Protein AF-A0A7S4B2F5-F1 (afdb_monomer_lite)

Organism: Chrysotila carterae (NCBI:txid13221)

Structure (mmCIF, N/CA/C/O backbone):
data_AF-A0A7S4B2F5-F1
#
_entry.id   AF-A0A7S4B2F5-F1
#
loop_
_atom_site.group_PDB
_atom_site.id
_atom_site.type_symbol
_atom_site.label_atom_id
_atom_site.label_alt_id
_atom_site.label_comp_id
_atom_site.label_asym_id
_atom_site.label_entity_id
_atom_site.label_seq_id
_atom_site.pdbx_PDB_ins_code
_atom_site.Cartn_x
_atom_site.Cartn_y
_atom_site.Cartn_z
_atom_site.occupancy
_atom_site.B_iso_or_equiv
_atom_site.auth_seq_id
_atom_site.auth_comp_id
_atom_site.auth_asym_id
_atom_site.auth_atom_id
_atom_site.pdbx_PDB_model_num
ATOM 1 N N . MET A 1 1 ? 6.179 -4.873 30.221 1.00 42.38 1 MET A N 1
ATOM 2 C CA . MET A 1 1 ? 5.954 -5.669 28.989 1.00 42.38 1 MET A CA 1
ATOM 3 C C . MET A 1 1 ? 4.482 -5.551 28.635 1.00 42.38 1 MET A C 1
ATOM 5 O O . MET A 1 1 ? 3.702 -5.630 29.575 1.00 42.38 1 MET A O 1
ATOM 9 N N . PRO A 1 2 ? 4.094 -5.287 27.375 1.00 38.22 2 PRO A N 1
ATOM 10 C CA . PRO A 1 2 ? 4.674 -5.827 26.135 1.00 38.22 2 PRO A CA 1
ATOM 11 C C . PRO A 1 2 ? 5.211 -4.719 25.196 1.00 38.22 2 PRO A C 1
ATOM 13 O O . PRO A 1 2 ? 4.651 -3.637 25.107 1.00 38.22 2 PRO A O 1
ATOM 16 N N . LEU A 1 3 ? 6.411 -4.847 24.626 1.00 29.30 3 LEU A N 1
ATOM 17 C CA . LEU A 1 3 ? 6.691 -5.543 23.355 1.00 29.30 3 LEU A CA 1
ATOM 18 C C . LEU A 1 3 ? 5.927 -5.013 22.121 1.00 29.30 3 LEU A C 1
ATOM 20 O O . LEU A 1 3 ? 5.662 -5.763 21.190 1.00 29.30 3 LEU A O 1
ATOM 24 N N . PHE A 1 4 ? 5.661 -3.707 22.062 1.00 31.30 4 PHE A N 1
ATOM 25 C CA . PHE A 1 4 ? 5.706 -2.987 20.787 1.00 31.30 4 PHE A CA 1
ATOM 26 C C . PHE A 1 4 ? 7.103 -2.381 20.642 1.00 31.30 4 PHE A C 1
ATOM 28 O O . PHE A 1 4 ? 7.505 -1.501 21.400 1.00 31.30 4 PHE A O 1
ATOM 35 N N . CYS A 1 5 ? 7.882 -2.948 19.726 1.00 29.66 5 CYS A N 1
ATOM 36 C CA . CYS A 1 5 ? 9.233 -2.513 19.411 1.00 29.66 5 CYS A CA 1
ATOM 37 C C . CYS A 1 5 ? 9.199 -1.079 18.853 1.00 29.66 5 CYS A C 1
ATOM 39 O O . CYS A 1 5 ? 8.468 -0.774 17.912 1.00 29.66 5 CYS A O 1
ATOM 41 N N . ALA A 1 6 ? 9.975 -0.210 19.489 1.00 30.41 6 ALA A N 1
ATOM 42 C CA . ALA A 1 6 ? 10.123 1.219 19.258 1.00 30.41 6 ALA A CA 1
ATOM 43 C C . ALA A 1 6 ? 10.699 1.595 17.875 1.00 30.41 6 ALA A C 1
ATOM 45 O O . ALA A 1 6 ? 11.840 2.041 17.812 1.00 30.41 6 ALA A O 1
ATOM 46 N N . CYS A 1 7 ? 9.947 1.465 16.771 1.00 34.09 7 CYS A N 1
ATOM 47 C CA . CYS A 1 7 ? 10.461 1.970 15.485 1.00 34.09 7 CYS A CA 1
ATOM 48 C C . CYS A 1 7 ? 9.526 2.775 14.577 1.00 34.09 7 CYS A C 1
ATOM 50 O O . CYS A 1 7 ? 10.035 3.387 13.647 1.00 34.09 7 CYS A O 1
ATOM 52 N N . VAL A 1 8 ? 8.222 2.893 14.838 1.00 40.94 8 VAL A N 1
ATOM 53 C CA . VAL A 1 8 ? 7.411 3.933 14.174 1.00 40.94 8 VAL A CA 1
ATOM 54 C C . VAL A 1 8 ? 6.330 4.404 15.140 1.00 40.94 8 VAL A C 1
ATOM 56 O O . VAL A 1 8 ? 5.255 3.817 15.229 1.00 40.94 8 VAL A O 1
ATOM 59 N N . GLN A 1 9 ? 6.602 5.475 15.886 1.00 40.28 9 GLN A N 1
ATOM 60 C CA . GLN A 1 9 ? 5.501 6.351 16.276 1.00 40.28 9 GLN A CA 1
ATOM 61 C C . GLN A 1 9 ? 4.949 6.902 14.961 1.00 40.28 9 GLN A C 1
ATOM 63 O O . GLN A 1 9 ? 5.681 7.546 14.216 1.00 40.28 9 GLN A O 1
ATOM 68 N N . PHE A 1 10 ? 3.705 6.574 14.621 1.00 51.34 10 PHE A N 1
ATOM 69 C CA . PHE A 1 10 ? 3.061 7.100 13.423 1.00 51.34 10 PHE A CA 1
ATOM 70 C C . PHE A 1 10 ? 2.777 8.591 13.647 1.00 51.34 10 PHE A C 1
ATOM 72 O O . PHE A 1 10 ? 1.722 8.971 14.148 1.00 51.34 10 PHE A O 1
ATOM 79 N N . THR A 1 11 ? 3.774 9.433 13.386 1.00 69.56 11 THR A N 1
ATOM 80 C CA . THR A 1 11 ? 3.619 10.886 13.344 1.00 69.56 11 THR A CA 1
ATOM 81 C C . THR A 1 11 ? 2.898 11.261 12.048 1.00 69.56 11 THR A C 1
ATOM 83 O O . THR A 1 11 ? 2.957 10.516 11.066 1.00 69.56 11 THR A O 1
ATOM 86 N N . GLN A 1 12 ? 2.214 12.412 12.009 1.00 68.88 12 GLN A N 1
ATOM 87 C CA . GLN A 1 12 ? 1.627 12.913 10.755 1.00 68.88 12 GLN A CA 1
ATOM 88 C C . GLN A 1 12 ? 2.678 13.014 9.636 1.00 68.88 12 GLN A C 1
ATOM 90 O O . GLN A 1 12 ? 2.377 12.719 8.485 1.00 68.88 12 GLN A O 1
ATOM 95 N N . GLU A 1 13 ? 3.925 13.332 9.985 1.00 76.12 13 GLU A N 1
ATOM 96 C CA . GLU A 1 13 ? 5.063 13.345 9.058 1.00 76.12 13 GLU A CA 1
ATOM 97 C C . GLU A 1 13 ? 5.365 11.958 8.472 1.00 76.12 13 GLU A C 1
ATOM 99 O O . GLU A 1 13 ? 5.584 11.825 7.271 1.00 76.12 13 GLU A O 1
ATOM 104 N N . GLY A 1 14 ? 5.312 10.900 9.288 1.00 83.25 14 GLY A N 1
ATOM 105 C CA . GLY A 1 14 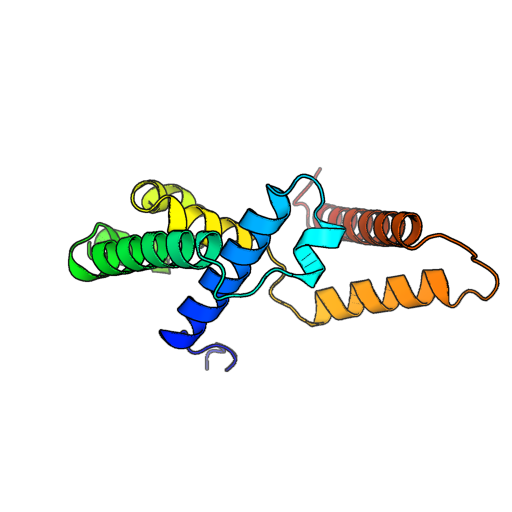? 5.499 9.529 8.811 1.00 83.25 14 GLY A CA 1
ATOM 106 C C . GLY A 1 14 ? 4.412 9.090 7.825 1.00 83.25 14 GLY A C 1
ATOM 107 O O . GLY A 1 14 ? 4.715 8.420 6.839 1.00 83.25 14 GLY A O 1
ATOM 108 N N . LEU A 1 15 ? 3.159 9.503 8.053 1.00 83.50 15 LEU A N 1
ATOM 109 C CA . LEU A 1 15 ? 2.062 9.266 7.110 1.00 83.50 15 LEU A CA 1
ATOM 110 C C . LEU A 1 15 ? 2.330 9.955 5.767 1.00 83.50 15 LEU A C 1
ATOM 112 O O . LEU A 1 15 ? 2.208 9.301 4.733 1.00 83.50 15 LEU A O 1
ATOM 116 N N . ILE A 1 16 ? 2.718 11.238 5.791 1.00 87.44 16 ILE A N 1
ATOM 117 C CA . ILE A 1 16 ? 3.031 12.018 4.583 1.00 87.44 16 ILE A CA 1
ATOM 118 C C . ILE A 1 16 ? 4.079 11.289 3.743 1.00 87.44 16 ILE A C 1
ATOM 120 O O . ILE A 1 16 ? 3.828 11.007 2.576 1.00 87.44 16 ILE A O 1
ATOM 124 N N . ILE A 1 17 ? 5.194 10.881 4.353 1.00 88.56 17 ILE A N 1
ATOM 125 C CA . ILE A 1 17 ? 6.291 10.204 3.648 1.00 88.56 17 ILE A CA 1
ATOM 126 C C . ILE A 1 17 ? 5.813 8.917 2.961 1.00 88.56 17 ILE A C 1
ATOM 128 O O . ILE A 1 17 ? 6.197 8.622 1.827 1.00 88.56 17 ILE A O 1
ATOM 132 N N . VAL A 1 18 ? 4.981 8.120 3.640 1.00 89.25 18 VAL A N 1
ATOM 133 C CA . VAL A 1 18 ? 4.453 6.874 3.067 1.00 89.25 18 VAL A CA 1
ATOM 134 C C . VAL A 1 18 ? 3.516 7.167 1.899 1.00 89.25 18 VAL A C 1
ATOM 136 O O . VAL A 1 18 ? 3.634 6.519 0.858 1.00 89.25 18 VAL A O 1
ATOM 139 N N . VAL A 1 19 ? 2.610 8.133 2.055 1.00 90.44 19 VAL A N 1
ATOM 140 C CA . VAL A 1 19 ? 1.653 8.526 1.014 1.00 90.44 19 VAL A CA 1
ATOM 141 C C . VAL A 1 19 ? 2.391 9.066 -0.209 1.00 90.44 19 VAL A C 1
ATOM 143 O O . VAL A 1 19 ? 2.193 8.545 -1.302 1.00 90.44 19 VAL A O 1
ATOM 146 N N . GLU A 1 20 ? 3.317 10.009 -0.027 1.00 91.44 20 GLU A N 1
ATOM 147 C CA . GLU A 1 20 ? 4.161 10.555 -1.096 1.00 91.44 20 GLU A CA 1
ATOM 148 C C . GLU A 1 20 ? 4.901 9.453 -1.850 1.00 91.44 20 GLU A C 1
ATOM 150 O O . GLU A 1 20 ? 4.861 9.391 -3.080 1.00 91.44 20 GLU A O 1
ATOM 155 N N . ARG A 1 21 ? 5.529 8.526 -1.119 1.00 90.81 21 ARG A N 1
ATOM 156 C CA . ARG A 1 21 ? 6.263 7.419 -1.732 1.00 90.81 21 ARG A CA 1
ATOM 157 C C . ARG A 1 21 ? 5.354 6.497 -2.540 1.00 90.81 21 ARG A C 1
ATOM 159 O O . ARG A 1 21 ? 5.766 6.038 -3.604 1.00 90.81 21 ARG A O 1
ATOM 166 N N . MET A 1 22 ? 4.145 6.207 -2.064 1.00 92.50 22 MET A N 1
ATOM 167 C CA . MET A 1 22 ? 3.204 5.379 -2.822 1.00 92.50 22 MET A CA 1
ATOM 168 C C . MET A 1 22 ? 2.656 6.114 -4.046 1.00 92.50 22 MET A C 1
ATOM 170 O O . MET A 1 22 ? 2.619 5.523 -5.123 1.00 92.50 22 MET A O 1
ATOM 174 N N . CYS A 1 23 ? 2.326 7.402 -3.925 1.00 91.44 23 CYS A N 1
ATOM 175 C CA . CYS A 1 23 ? 1.868 8.219 -5.048 1.00 91.44 23 CYS A CA 1
ATOM 176 C C . CYS A 1 23 ? 2.944 8.351 -6.136 1.00 91.44 23 CYS A C 1
ATOM 178 O O . CYS A 1 23 ? 2.628 8.229 -7.318 1.00 91.44 23 CYS A O 1
ATOM 180 N N . LEU A 1 24 ? 4.216 8.509 -5.752 1.00 91.69 24 LEU A N 1
ATOM 181 C CA . LEU A 1 24 ? 5.350 8.472 -6.681 1.00 91.69 24 LEU A CA 1
ATOM 182 C C . LEU A 1 24 ? 5.402 7.162 -7.467 1.00 91.69 24 LEU A C 1
ATOM 184 O O . LEU A 1 24 ? 5.566 7.173 -8.686 1.00 91.69 24 LEU A O 1
ATOM 188 N N . LEU A 1 25 ? 5.259 6.028 -6.776 1.00 88.38 25 LEU A N 1
ATOM 189 C CA . LEU A 1 25 ? 5.266 4.714 -7.417 1.00 88.38 25 LEU A CA 1
ATOM 190 C C . LEU A 1 25 ? 4.095 4.544 -8.392 1.00 88.38 25 LEU A C 1
ATOM 192 O O . LEU A 1 25 ? 4.276 3.915 -9.432 1.00 88.38 25 LEU A O 1
ATOM 196 N N . ASP A 1 26 ? 2.931 5.119 -8.093 1.00 90.12 26 ASP A N 1
ATOM 197 C CA . ASP A 1 26 ? 1.759 5.025 -8.967 1.00 90.12 26 ASP A CA 1
ATOM 198 C C . ASP A 1 26 ? 1.942 5.847 -10.240 1.00 90.12 26 ASP A C 1
ATOM 200 O O . ASP A 1 26 ? 1.781 5.315 -11.339 1.00 90.12 26 ASP A O 1
ATOM 204 N N . VAL A 1 27 ? 2.408 7.093 -10.112 1.00 89.25 27 VAL A N 1
ATOM 205 C CA . VAL A 1 27 ? 2.744 7.946 -11.264 1.00 89.25 27 VAL A CA 1
ATOM 206 C C . VAL A 1 27 ? 3.822 7.300 -12.140 1.00 89.25 27 VAL A C 1
ATOM 208 O O . VAL A 1 27 ? 3.756 7.354 -13.368 1.00 89.25 27 VAL A O 1
ATOM 211 N N . LEU A 1 28 ? 4.808 6.638 -11.530 1.00 89.19 28 LEU A N 1
ATOM 212 C CA . LEU A 1 28 ? 5.825 5.884 -12.262 1.00 89.19 28 LEU A CA 1
ATOM 213 C C . LEU A 1 28 ? 5.259 4.667 -12.988 1.00 89.19 28 LEU A C 1
ATOM 215 O O . LEU A 1 28 ? 5.690 4.383 -14.103 1.00 89.19 28 LEU A O 1
ATOM 219 N N . SER A 1 29 ? 4.323 3.950 -12.366 1.00 86.12 29 SER A N 1
ATOM 220 C CA . SER A 1 29 ? 3.717 2.751 -12.951 1.00 86.12 29 SER A CA 1
ATOM 221 C C . SER A 1 29 ? 2.819 3.054 -14.151 1.00 86.12 29 SER A C 1
ATOM 223 O O . SER A 1 29 ? 2.716 2.236 -15.061 1.00 86.12 29 SER A O 1
ATOM 225 N N . GLU A 1 30 ? 2.209 4.238 -14.170 1.00 88.06 30 GLU A N 1
ATOM 226 C CA . GLU A 1 30 ? 1.356 4.711 -15.263 1.00 88.06 30 GLU A CA 1
ATOM 227 C C . GLU A 1 30 ? 2.156 5.350 -16.407 1.00 88.06 30 GLU A C 1
ATOM 229 O O . GLU A 1 30 ? 1.629 5.578 -17.496 1.00 88.06 30 GLU A O 1
ATOM 234 N N . SER A 1 31 ? 3.442 5.628 -16.185 1.00 87.12 31 SER A N 1
ATOM 235 C CA . SER A 1 31 ? 4.310 6.192 -17.209 1.00 87.12 31 SER A CA 1
ATOM 236 C C . SER A 1 31 ? 4.710 5.137 -18.241 1.00 87.12 31 SER A C 1
ATOM 238 O O . SER A 1 31 ? 5.223 4.074 -17.894 1.00 87.12 31 SER A O 1
ATOM 240 N N . ALA A 1 32 ? 4.555 5.467 -19.527 1.00 84.00 32 ALA A N 1
ATOM 241 C CA . ALA A 1 32 ? 4.958 4.597 -20.635 1.00 84.00 32 ALA A CA 1
ATOM 242 C C . ALA A 1 32 ? 6.458 4.231 -20.593 1.00 84.00 32 ALA A C 1
ATOM 244 O O . ALA A 1 32 ? 6.822 3.095 -20.884 1.00 84.00 32 ALA A O 1
ATOM 245 N N . ASP A 1 33 ? 7.313 5.167 -20.161 1.00 85.56 33 ASP A N 1
ATOM 246 C CA . ASP A 1 33 ? 8.767 4.998 -20.073 1.00 85.56 33 ASP A CA 1
ATOM 247 C C . ASP A 1 33 ? 9.267 5.153 -18.629 1.00 85.56 33 ASP A C 1
ATOM 249 O O . ASP A 1 33 ? 9.995 6.091 -18.283 1.00 85.56 33 ASP A O 1
ATOM 253 N N . ALA A 1 34 ? 8.919 4.188 -17.773 1.00 82.31 34 ALA A N 1
ATOM 254 C CA . ALA A 1 34 ? 9.253 4.204 -16.345 1.00 82.31 34 ALA A CA 1
ATOM 255 C C . ALA A 1 34 ? 10.743 4.487 -16.054 1.00 82.31 34 ALA A C 1
ATOM 257 O O . ALA A 1 34 ? 11.060 5.227 -15.127 1.00 82.31 34 ALA A O 1
ATOM 258 N N . LYS A 1 35 ? 11.684 3.970 -16.865 1.00 82.25 35 LYS A N 1
ATOM 259 C CA . LYS A 1 35 ? 13.135 4.215 -16.691 1.00 82.25 35 LYS A CA 1
ATOM 260 C C . LYS A 1 35 ? 13.538 5.676 -16.900 1.00 82.25 35 LYS A C 1
ATOM 262 O 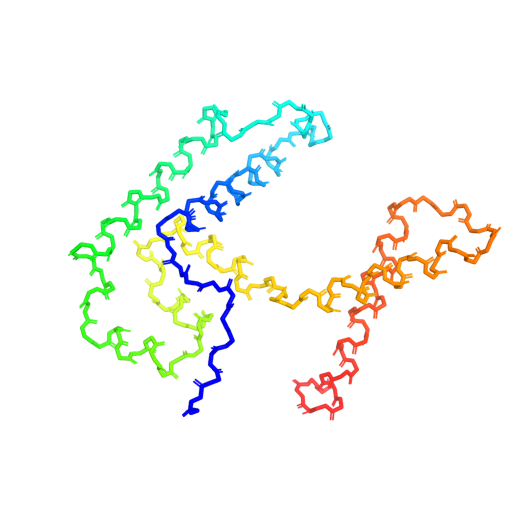O . LYS A 1 35 ? 14.477 6.138 -16.255 1.00 82.25 35 LYS A O 1
ATOM 267 N N . VAL A 1 36 ? 12.875 6.378 -17.817 1.00 84.69 36 VAL A N 1
ATOM 268 C CA . VAL A 1 36 ? 13.120 7.803 -18.070 1.00 84.69 36 VAL A CA 1
ATOM 269 C C . VAL A 1 36 ? 12.440 8.618 -16.980 1.00 84.69 36 VAL A C 1
ATOM 271 O O . VAL A 1 36 ? 13.102 9.438 -16.344 1.00 84.69 36 VAL A O 1
ATOM 274 N N . ARG A 1 37 ? 11.166 8.319 -16.689 1.00 85.38 37 ARG A N 1
ATOM 275 C CA . ARG A 1 37 ? 10.388 9.021 -15.660 1.00 85.38 37 ARG A CA 1
ATOM 276 C C . ARG A 1 37 ? 11.039 8.916 -14.280 1.00 85.38 37 ARG A C 1
ATOM 278 O O . ARG A 1 37 ? 11.099 9.918 -13.580 1.00 85.38 37 ARG A O 1
ATOM 285 N N . LEU A 1 38 ? 11.637 7.770 -13.940 1.00 85.19 38 LEU A N 1
ATOM 286 C CA . LEU A 1 38 ? 12.411 7.560 -12.707 1.00 85.19 38 LEU A CA 1
ATOM 287 C C . LEU A 1 38 ? 13.546 8.571 -12.497 1.00 85.19 38 LEU A C 1
ATOM 289 O O . LEU A 1 38 ? 13.901 8.846 -11.358 1.00 85.19 38 LEU A O 1
ATOM 293 N N . ARG A 1 39 ? 14.143 9.105 -13.569 1.00 85.56 39 ARG A N 1
ATOM 294 C CA . ARG A 1 39 ? 15.262 10.059 -13.471 1.00 85.56 39 ARG A CA 1
ATOM 295 C C . ARG A 1 39 ? 14.802 11.494 -13.256 1.00 85.56 39 ARG A C 1
ATOM 297 O O . ARG A 1 39 ? 15.602 12.328 -12.851 1.00 85.56 39 ARG A O 1
ATOM 304 N N . THR A 1 40 ? 13.552 11.779 -13.597 1.00 85.69 40 THR A N 1
ATOM 305 C CA . THR A 1 40 ? 13.000 13.136 -13.629 1.00 85.69 40 THR A CA 1
ATOM 306 C C . THR A 1 40 ? 11.962 13.378 -12.546 1.00 85.69 40 THR A C 1
ATOM 308 O O . THR A 1 40 ? 11.774 14.523 -12.161 1.00 85.69 40 THR A O 1
ATOM 311 N N . ILE A 1 41 ? 11.269 12.326 -12.100 1.00 86.31 41 ILE A N 1
ATOM 312 C CA . ILE A 1 41 ? 10.157 12.455 -11.165 1.00 86.31 41 ILE A CA 1
ATOM 313 C C . ILE A 1 41 ? 10.646 12.947 -9.803 1.00 86.31 41 ILE A C 1
ATOM 315 O O . ILE A 1 41 ? 11.691 12.515 -9.308 1.00 86.31 41 ILE A O 1
ATOM 319 N N . ASN A 1 42 ? 9.866 13.820 -9.184 1.00 87.69 42 ASN A N 1
ATOM 320 C CA . ASN A 1 42 ? 10.101 14.313 -7.837 1.00 87.69 42 ASN A CA 1
ATOM 321 C C . ASN A 1 42 ? 8.800 14.281 -7.024 1.00 87.69 42 ASN A C 1
ATOM 323 O O . ASN A 1 42 ? 7.707 14.275 -7.580 1.00 87.69 42 ASN A O 1
ATOM 327 N N . VAL A 1 43 ? 8.913 14.313 -5.695 1.00 84.06 43 VAL A N 1
ATOM 328 C CA . VAL A 1 43 ? 7.784 14.504 -4.773 1.00 84.06 43 VAL A CA 1
ATOM 329 C C . VAL A 1 43 ? 6.978 15.744 -5.166 1.00 84.06 43 VAL A C 1
ATOM 331 O O . VAL A 1 43 ? 5.759 15.720 -5.085 1.00 84.06 43 VAL A O 1
ATOM 334 N N . ASN A 1 44 ? 7.643 16.789 -5.663 1.00 88.56 44 ASN A N 1
ATOM 335 C CA . ASN A 1 44 ? 7.018 18.045 -6.081 1.00 88.56 44 ASN A CA 1
ATOM 336 C C . ASN A 1 44 ? 6.369 18.015 -7.483 1.00 88.56 44 ASN A C 1
ATOM 338 O O . ASN A 1 44 ? 5.923 19.066 -7.927 1.00 88.56 44 ASN A O 1
ATOM 342 N N . ASP A 1 45 ? 6.353 16.888 -8.210 1.00 90.06 45 ASP A N 1
ATOM 343 C CA . ASP A 1 45 ? 5.599 16.795 -9.474 1.00 90.06 45 ASP A CA 1
ATOM 344 C C . ASP A 1 45 ? 4.108 17.068 -9.215 1.00 90.06 45 ASP A C 1
ATOM 346 O O . ASP A 1 45 ? 3.534 16.532 -8.262 1.00 90.06 45 ASP A O 1
ATOM 350 N N . ASP A 1 46 ? 3.466 17.829 -10.104 1.00 89.38 46 ASP A N 1
ATOM 351 C CA . ASP A 1 46 ? 2.051 18.205 -9.973 1.00 89.38 46 ASP A CA 1
ATOM 352 C C . ASP A 1 46 ? 1.138 16.972 -9.841 1.00 89.38 46 ASP A C 1
ATOM 354 O O . ASP A 1 46 ? 0.280 16.921 -8.959 1.00 89.38 46 ASP A O 1
ATOM 358 N N . ASP A 1 47 ? 1.381 15.929 -10.644 1.00 89.12 47 ASP A N 1
ATOM 359 C CA . ASP A 1 47 ? 0.623 14.669 -10.599 1.00 89.12 47 ASP A CA 1
ATOM 360 C C . ASP A 1 47 ? 0.740 13.962 -9.239 1.00 89.12 47 ASP A C 1
ATOM 362 O O . ASP A 1 47 ? -0.212 13.351 -8.746 1.00 89.12 47 ASP A O 1
ATOM 366 N N . VAL A 1 48 ? 1.929 14.020 -8.631 1.00 90.12 48 VAL A N 1
ATOM 367 C CA . VAL A 1 48 ? 2.219 13.386 -7.341 1.00 90.12 48 VAL A CA 1
ATOM 368 C C . VAL A 1 48 ? 1.542 14.184 -6.237 1.00 90.12 48 VAL A C 1
ATOM 370 O O . VAL A 1 48 ? 0.808 13.610 -5.435 1.00 90.12 48 VAL A O 1
ATOM 373 N N . GLN A 1 49 ? 1.723 15.505 -6.235 1.00 91.69 49 GLN A N 1
ATOM 374 C CA . GLN A 1 49 ? 1.126 16.407 -5.254 1.00 91.69 49 GLN A CA 1
ATOM 375 C C . GLN A 1 49 ? -0.401 16.363 -5.286 1.00 91.69 49 GLN A C 1
ATOM 377 O O . GLN A 1 49 ? -1.032 16.335 -4.231 1.00 91.69 49 GLN A O 1
ATOM 382 N N . GLN A 1 50 ? -1.010 16.261 -6.469 1.00 92.12 50 GLN A N 1
ATOM 383 C CA . GLN A 1 50 ? -2.458 16.119 -6.584 1.00 92.12 50 GLN A CA 1
ATOM 384 C C . GLN A 1 50 ? -2.961 14.823 -5.932 1.00 92.12 50 GLN A C 1
ATOM 386 O O . GLN A 1 50 ? -3.947 14.847 -5.195 1.00 92.12 50 GLN A O 1
ATOM 391 N N . ARG A 1 51 ? -2.275 13.691 -6.142 1.00 92.31 51 ARG A N 1
ATOM 392 C CA . ARG A 1 51 ? -2.641 12.409 -5.509 1.00 92.31 51 ARG A CA 1
ATOM 393 C C . ARG A 1 51 ? -2.429 12.425 -4.001 1.00 92.31 51 ARG A C 1
ATOM 395 O O . ARG A 1 51 ? -3.273 11.914 -3.266 1.00 92.31 51 ARG A O 1
ATOM 402 N N . VAL A 1 52 ? -1.331 13.027 -3.545 1.00 92.00 52 VAL A N 1
ATOM 403 C CA . VAL A 1 52 ? -1.040 13.197 -2.117 1.00 92.00 52 VAL A CA 1
ATOM 404 C C . VAL A 1 52 ? -2.123 14.052 -1.465 1.00 92.00 52 VAL A C 1
ATOM 406 O O . VAL A 1 52 ? -2.667 13.651 -0.440 1.00 92.00 52 VAL A O 1
ATOM 409 N N . ALA A 1 53 ? -2.504 15.173 -2.080 1.00 92.06 53 ALA A N 1
ATOM 410 C CA . ALA A 1 53 ? -3.558 16.046 -1.570 1.00 92.06 53 ALA A CA 1
ATOM 411 C C . ALA A 1 53 ? -4.898 15.309 -1.423 1.00 92.06 53 ALA A C 1
ATOM 413 O O . ALA A 1 53 ? -5.520 15.394 -0.368 1.00 92.06 53 ALA A O 1
ATOM 414 N N . VAL A 1 54 ? -5.304 14.525 -2.431 1.00 93.06 54 VAL A N 1
ATOM 415 C CA . VAL A 1 54 ? -6.531 13.708 -2.371 1.00 93.06 54 VAL A CA 1
ATOM 416 C C . VAL A 1 54 ? -6.467 12.689 -1.234 1.00 93.06 54 VAL A C 1
ATOM 418 O O . VAL A 1 54 ? -7.395 12.599 -0.434 1.00 93.06 54 VAL A O 1
ATOM 421 N N . ALA A 1 55 ? -5.368 11.939 -1.120 1.00 91.31 55 ALA A N 1
ATOM 422 C CA . ALA A 1 55 ? -5.217 10.942 -0.063 1.00 91.31 55 ALA A CA 1
ATOM 423 C C . ALA A 1 55 ? -5.249 11.579 1.338 1.00 91.31 55 ALA A C 1
ATOM 425 O O . ALA A 1 55 ? -5.855 11.033 2.261 1.00 91.31 55 ALA A O 1
ATOM 426 N N . MET A 1 56 ? -4.629 12.747 1.503 1.00 89.88 56 MET A N 1
ATOM 427 C CA . MET A 1 56 ? -4.580 13.438 2.790 1.00 89.88 56 MET A CA 1
ATOM 428 C C . MET A 1 56 ? -5.902 14.095 3.175 1.00 89.88 56 MET A C 1
ATOM 430 O O . MET A 1 56 ? -6.261 14.062 4.353 1.00 89.88 56 MET A O 1
ATOM 434 N N . ASP A 1 57 ? -6.652 14.621 2.210 1.00 90.06 57 ASP A N 1
ATOM 435 C CA . ASP A 1 57 ? -8.010 15.121 2.436 1.00 90.06 57 ASP A CA 1
ATOM 436 C C . ASP A 1 57 ? -8.975 13.983 2.819 1.00 90.06 57 ASP A C 1
ATOM 438 O O . ASP A 1 57 ? -9.711 14.077 3.808 1.00 90.06 57 ASP A O 1
ATOM 442 N N . GLU A 1 58 ? -8.893 12.840 2.127 1.00 89.06 58 GLU A N 1
ATOM 443 C CA . GLU A 1 58 ? -9.630 11.628 2.506 1.00 89.06 58 GLU A CA 1
ATOM 444 C C . GLU A 1 58 ? -9.274 11.169 3.927 1.00 89.06 58 GLU A C 1
ATOM 446 O O . GLU A 1 58 ? -10.156 10.835 4.719 1.00 89.06 58 GLU A O 1
ATOM 451 N N . TYR A 1 59 ? -7.990 11.174 4.292 1.00 85.88 59 TYR A N 1
ATOM 452 C CA . TYR A 1 59 ? -7.564 10.807 5.641 1.00 85.88 59 TYR A CA 1
ATOM 453 C C . TYR A 1 59 ? -8.093 11.781 6.706 1.00 85.88 59 TYR A C 1
ATOM 455 O O . TYR A 1 59 ? -8.587 11.352 7.756 1.00 85.88 59 TYR A O 1
ATOM 463 N N . ALA A 1 60 ? -8.008 13.087 6.446 1.00 86.69 60 ALA A N 1
ATOM 464 C CA . ALA A 1 60 ? -8.450 14.126 7.369 1.00 86.69 60 ALA A CA 1
ATOM 465 C C . ALA A 1 60 ? -9.966 14.061 7.602 1.00 86.69 60 ALA A C 1
ATOM 467 O O . ALA A 1 60 ? -10.412 13.996 8.752 1.00 86.69 60 ALA A O 1
ATOM 468 N N . SER A 1 61 ? -10.751 13.986 6.525 1.00 85.12 61 SER A N 1
ATOM 469 C CA . SER A 1 61 ? -12.211 13.851 6.595 1.00 85.12 61 SER A CA 1
ATOM 470 C C . SER A 1 61 ? -12.630 12.572 7.326 1.00 85.12 61 SER A C 1
ATOM 472 O O . SER A 1 61 ? -13.531 12.591 8.172 1.00 85.12 61 SER A O 1
ATOM 474 N N . ALA A 1 62 ? -11.922 11.465 7.090 1.00 83.44 62 ALA A N 1
ATOM 475 C CA . ALA A 1 62 ? -12.220 10.193 7.728 1.00 83.44 62 ALA A CA 1
ATOM 476 C C . ALA A 1 62 ? -11.914 10.162 9.237 1.00 83.44 62 ALA A C 1
ATOM 478 O O . ALA A 1 62 ? -12.558 9.410 9.977 1.00 83.44 62 ALA A O 1
ATOM 479 N N . THR A 1 63 ? -10.956 10.980 9.682 1.00 79.81 63 THR A N 1
ATOM 480 C CA . THR A 1 63 ? -10.512 11.070 11.081 1.00 79.81 63 THR A CA 1
ATOM 481 C C . THR A 1 63 ? -11.323 12.084 11.894 1.00 79.81 63 THR A C 1
ATOM 483 O O . THR A 1 63 ? -11.554 11.851 13.078 1.00 79.81 63 THR A O 1
ATOM 486 N N . ALA A 1 64 ? -11.772 13.186 11.282 1.00 77.88 64 ALA A N 1
ATOM 487 C CA . ALA A 1 64 ? -12.498 14.252 11.977 1.00 77.88 64 ALA A CA 1
ATOM 488 C C . ALA A 1 64 ? -13.964 13.886 12.278 1.00 77.88 64 ALA A C 1
ATOM 490 O O . ALA A 1 64 ? -14.398 13.963 13.423 1.00 77.88 64 ALA A O 1
ATOM 491 N N . GLU A 1 65 ? -14.719 13.451 11.265 1.00 72.88 65 GLU A N 1
ATOM 492 C CA . GLU A 1 65 ? -16.155 13.122 11.391 1.00 72.88 65 GLU A CA 1
ATOM 493 C C . GLU A 1 65 ? -16.533 11.835 10.640 1.00 72.88 65 GLU A C 1
ATOM 495 O O . GLU A 1 65 ? -17.701 11.453 10.528 1.00 72.88 65 GLU A O 1
ATOM 500 N N . GLY A 1 66 ? -15.534 11.138 10.106 1.00 75.69 66 GLY A N 1
ATOM 501 C CA . GLY A 1 66 ? -15.749 9.993 9.244 1.00 75.69 66 GLY A CA 1
ATOM 502 C C . GLY A 1 66 ? -16.078 8.700 9.972 1.00 75.69 66 GLY A C 1
ATOM 503 O O . GLY A 1 66 ? -16.173 8.602 11.197 1.00 75.69 66 GLY A O 1
ATOM 504 N N . ILE A 1 67 ? -16.227 7.646 9.171 1.00 81.19 67 ILE A N 1
ATOM 505 C CA . ILE A 1 67 ? -16.640 6.321 9.632 1.00 81.19 67 ILE A CA 1
ATOM 506 C C . ILE A 1 67 ? -15.715 5.742 10.720 1.00 81.19 67 ILE A C 1
ATOM 508 O O . ILE A 1 67 ? -16.183 4.998 11.579 1.00 81.19 67 ILE A O 1
ATOM 512 N N . PHE A 1 68 ? -14.437 6.126 10.746 1.00 81.25 68 PHE A N 1
ATOM 513 C CA . PHE A 1 68 ? -13.454 5.616 11.705 1.00 81.25 68 PHE A CA 1
ATOM 514 C C . PHE A 1 68 ? -13.595 6.177 13.122 1.00 81.25 68 PHE A C 1
ATOM 516 O O . PHE A 1 68 ? -13.028 5.608 14.050 1.00 81.25 68 PHE A O 1
ATOM 523 N N . THR A 1 69 ? -14.403 7.218 13.325 1.00 83.75 69 THR A N 1
ATOM 524 C CA . THR A 1 69 ? -14.714 7.750 14.663 1.00 83.75 69 THR A CA 1
ATOM 525 C C . THR A 1 69 ? -15.717 6.877 15.429 1.00 83.75 69 THR A C 1
ATOM 527 O O . THR A 1 69 ? -15.849 6.985 16.650 1.00 83.75 69 THR A O 1
ATOM 530 N N . LYS A 1 70 ? -16.428 5.973 14.737 1.00 87.31 70 LYS A N 1
ATOM 531 C CA . LYS A 1 70 ? -17.486 5.161 15.345 1.00 87.31 70 LYS A CA 1
ATOM 532 C C . LYS A 1 70 ? -16.901 4.146 16.340 1.00 87.31 70 LYS A C 1
ATOM 534 O O . LYS A 1 70 ? -16.007 3.375 15.981 1.00 87.31 70 LYS A O 1
ATOM 539 N N . PRO A 1 71 ? -17.455 4.034 17.562 1.00 87.44 71 PRO A N 1
ATOM 540 C CA . PRO A 1 71 ? -16.862 3.230 18.633 1.00 87.44 71 PRO A CA 1
ATOM 541 C C . PRO A 1 71 ? -16.773 1.735 18.303 1.00 87.44 71 PRO A C 1
ATOM 543 O O . PRO A 1 71 ? -15.797 1.085 18.670 1.00 87.44 71 PRO A O 1
ATOM 546 N N . PHE A 1 72 ? -17.736 1.181 17.557 1.00 88.19 72 PHE A N 1
ATOM 547 C CA . PHE A 1 72 ? -17.680 -0.226 17.140 1.00 88.19 72 PHE A CA 1
ATOM 548 C C . PHE A 1 72 ? -16.568 -0.497 16.112 1.00 88.19 72 PHE A C 1
ATOM 550 O O . PHE A 1 72 ? -15.996 -1.582 16.090 1.00 88.19 72 PHE A O 1
ATOM 557 N N . ILE A 1 73 ? -16.220 0.493 15.286 1.00 87.12 73 ILE A N 1
ATOM 558 C CA . ILE A 1 73 ? -15.159 0.374 14.278 1.00 87.12 73 ILE A CA 1
ATOM 559 C C . ILE A 1 73 ? -13.791 0.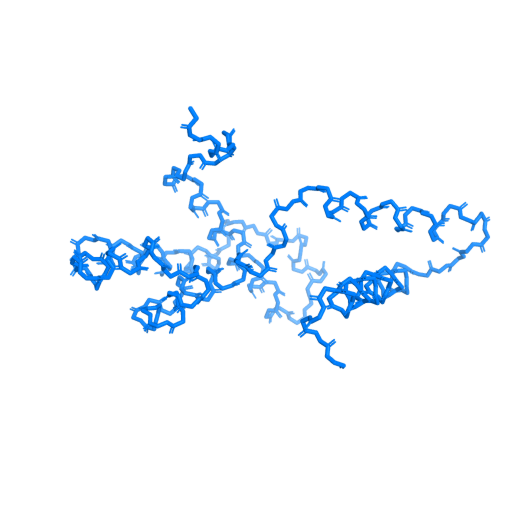433 14.945 1.00 87.12 73 ILE A C 1
ATOM 561 O O . ILE A 1 73 ? -12.920 -0.376 14.621 1.00 87.12 73 ILE A O 1
ATOM 565 N N . LEU A 1 74 ? -13.638 1.311 15.938 1.00 87.12 74 LEU A N 1
ATOM 566 C CA . LEU A 1 74 ? -12.454 1.373 16.794 1.00 87.12 74 LEU A CA 1
ATOM 567 C C . LEU A 1 74 ? -12.282 0.106 17.641 1.00 87.12 74 LEU A C 1
ATOM 569 O O . LEU A 1 74 ? -11.160 -0.362 17.828 1.00 87.12 74 LEU A O 1
ATOM 573 N N . ALA A 1 75 ? -13.377 -0.476 18.138 1.00 89.56 75 ALA A N 1
ATOM 574 C CA . ALA A 1 75 ? -13.334 -1.759 18.835 1.00 89.56 75 ALA A CA 1
ATOM 575 C C . ALA A 1 75 ? -12.859 -2.881 17.898 1.00 89.56 75 ALA A C 1
ATOM 577 O O . ALA A 1 75 ? -11.945 -3.629 18.246 1.00 89.56 75 ALA A O 1
ATOM 578 N N . ASN A 1 76 ? -13.402 -2.933 16.680 1.00 89.94 76 ASN A N 1
ATOM 579 C CA . ASN A 1 76 ? -13.007 -3.915 15.673 1.00 89.94 76 ASN A CA 1
ATOM 580 C C . ASN A 1 76 ? -11.565 -3.727 15.189 1.00 89.94 76 ASN A C 1
ATOM 582 O O . ASN A 1 76 ? -10.901 -4.710 14.880 1.00 89.94 76 ASN A O 1
ATOM 586 N N . ALA A 1 77 ? -11.040 -2.499 15.175 1.00 88.44 77 ALA A N 1
ATOM 587 C CA . ALA A 1 77 ? -9.641 -2.235 14.826 1.00 88.44 77 ALA A CA 1
ATOM 588 C C . ALA A 1 77 ? -8.652 -2.921 15.784 1.00 88.44 77 ALA A C 1
ATOM 590 O O . ALA A 1 77 ? -7.537 -3.247 15.390 1.00 88.44 77 ALA A O 1
ATOM 591 N N . LYS A 1 78 ? -9.058 -3.156 17.040 1.00 88.19 78 LYS A N 1
ATOM 592 C CA . LYS A 1 78 ? -8.226 -3.816 18.058 1.00 88.19 78 LYS A CA 1
ATOM 593 C C . LYS A 1 78 ? -8.301 -5.340 18.005 1.00 88.19 78 LYS A C 1
ATOM 595 O O . LYS A 1 78 ? -7.387 -6.002 18.484 1.00 88.19 78 LYS A O 1
ATOM 600 N N . THR A 1 79 ? -9.399 -5.891 17.494 1.00 91.06 79 THR A N 1
ATOM 601 C CA . THR A 1 79 ? -9.670 -7.336 17.526 1.00 91.06 79 THR A CA 1
ATOM 602 C C . THR A 1 79 ? -9.432 -8.014 16.183 1.00 91.06 79 THR A C 1
ATOM 604 O O . THR A 1 7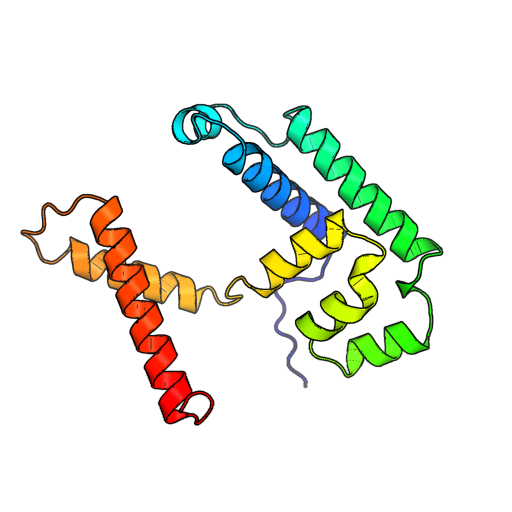9 ? -9.123 -9.203 16.147 1.00 91.06 79 THR A O 1
ATOM 607 N N . MET A 1 80 ? -9.570 -7.283 15.077 1.00 90.69 80 MET A N 1
ATOM 608 C CA . MET A 1 80 ? -9.459 -7.831 13.730 1.00 90.69 80 MET A CA 1
ATOM 609 C C . MET A 1 80 ? -8.036 -7.720 13.170 1.00 90.69 80 MET A C 1
ATOM 611 O O . MET A 1 80 ? -7.331 -6.751 13.456 1.00 90.69 80 MET A O 1
ATOM 615 N N . PRO A 1 81 ? -7.625 -8.650 12.287 1.00 88.88 81 PRO A N 1
ATOM 616 C CA . PRO A 1 81 ? -6.420 -8.477 11.487 1.00 88.88 81 PRO A CA 1
ATOM 617 C C . PRO A 1 81 ? -6.489 -7.176 10.663 1.00 88.88 81 PRO A C 1
ATOM 619 O O . PRO A 1 81 ? -7.535 -6.910 10.058 1.00 88.88 81 PRO A O 1
ATOM 622 N N . PRO A 1 82 ? -5.393 -6.396 10.559 1.00 87.56 82 PRO A N 1
ATOM 623 C CA . PRO A 1 82 ? -5.395 -5.113 9.853 1.00 87.56 82 PRO A CA 1
ATOM 624 C C . PRO A 1 82 ? -5.896 -5.203 8.408 1.00 87.56 82 PRO A C 1
ATOM 626 O O . PRO A 1 82 ? -6.712 -4.387 7.990 1.00 87.56 82 PRO A O 1
ATOM 629 N N . ALA A 1 83 ? -5.475 -6.227 7.659 1.00 87.69 83 ALA A N 1
ATOM 630 C CA . ALA A 1 83 ? -5.909 -6.428 6.276 1.00 87.69 83 ALA A CA 1
ATOM 631 C C . ALA A 1 83 ? -7.433 -6.629 6.170 1.00 87.69 83 ALA A C 1
ATOM 633 O O . ALA A 1 83 ? -8.087 -6.000 5.339 1.00 87.69 83 ALA A O 1
ATOM 634 N N . SER A 1 84 ? -8.015 -7.445 7.054 1.00 88.06 84 SER A N 1
ATOM 635 C CA . SER A 1 84 ? -9.461 -7.690 7.101 1.00 88.06 84 SER A CA 1
ATOM 636 C C . SER A 1 84 ? -10.243 -6.451 7.540 1.00 88.06 84 SER A C 1
ATOM 638 O O . SER A 1 84 ? -11.329 -6.189 7.029 1.00 88.06 84 SER A O 1
ATOM 640 N N . TRP A 1 85 ? -9.700 -5.667 8.474 1.00 91.38 85 TRP A N 1
ATOM 641 C CA . TRP A 1 85 ? -10.325 -4.421 8.910 1.00 91.38 85 TRP A CA 1
ATOM 642 C C . TRP A 1 85 ? -10.383 -3.396 7.769 1.00 91.38 85 TRP A C 1
ATOM 644 O O . TRP A 1 85 ? -11.451 -2.850 7.482 1.00 91.38 85 TRP A O 1
ATOM 654 N N . TRP A 1 86 ? -9.272 -3.203 7.050 1.00 90.56 86 TRP A N 1
ATOM 655 C CA . TRP A 1 86 ? -9.218 -2.310 5.890 1.00 90.56 86 TRP A CA 1
ATOM 656 C C . TRP A 1 86 ? -10.095 -2.790 4.731 1.00 90.56 86 TRP A C 1
ATOM 658 O O . TRP A 1 86 ? -10.721 -1.962 4.075 1.00 90.56 86 TRP A O 1
ATOM 668 N N . ALA A 1 87 ? -10.226 -4.100 4.514 1.00 88.62 87 ALA A N 1
ATOM 669 C CA . ALA A 1 87 ? -11.160 -4.638 3.523 1.00 88.62 87 ALA A CA 1
ATOM 670 C C . ALA A 1 87 ? -12.633 -4.314 3.855 1.00 88.62 87 ALA A C 1
ATOM 672 O O . ALA A 1 87 ? -13.420 -4.021 2.958 1.00 88.62 87 ALA A O 1
ATOM 673 N N . ASN A 1 88 ? -13.006 -4.317 5.139 1.00 88.94 88 ASN A N 1
ATOM 674 C CA . ASN A 1 88 ? -14.388 -4.086 5.569 1.00 88.94 88 ASN A CA 1
ATOM 675 C C . ASN A 1 88 ? -14.778 -2.601 5.613 1.00 88.94 88 ASN A C 1
ATOM 677 O O . ASN A 1 88 ? -15.898 -2.242 5.236 1.00 88.94 88 ASN A O 1
ATOM 681 N N . TYR A 1 89 ? -13.873 -1.743 6.090 1.00 87.81 89 TYR A N 1
ATOM 682 C CA . TYR A 1 89 ? -14.171 -0.334 6.376 1.00 87.81 89 TYR A CA 1
ATOM 683 C C . TYR A 1 89 ? -13.482 0.651 5.423 1.00 87.81 89 TYR A C 1
ATOM 685 O O . TYR A 1 89 ? -13.954 1.776 5.272 1.00 87.81 89 TYR A O 1
ATOM 693 N N . GLY A 1 90 ? -12.421 0.231 4.728 1.00 86.25 90 GLY A N 1
ATOM 694 C CA . GLY A 1 90 ? -11.622 1.088 3.846 1.00 86.25 90 GLY A CA 1
ATOM 695 C C . GLY A 1 90 ? -12.339 1.552 2.578 1.00 86.25 90 GLY A C 1
ATOM 696 O O . GLY A 1 90 ? -11.926 2.531 1.974 1.00 86.25 90 GLY A O 1
ATOM 697 N N . LYS A 1 91 ? -13.462 0.930 2.198 1.00 86.75 91 LYS A N 1
ATOM 698 C CA . LYS A 1 91 ? -14.259 1.327 1.018 1.00 86.75 91 LYS A CA 1
ATOM 699 C C . LYS A 1 91 ? -14.749 2.783 1.036 1.00 86.75 91 LYS A C 1
ATOM 701 O O . LYS A 1 91 ? -15.132 3.304 -0.003 1.00 86.75 91 LYS A O 1
ATOM 706 N N . HIS A 1 92 ? -14.782 3.410 2.211 1.00 83.12 92 HIS A N 1
ATOM 707 C CA . HIS A 1 92 ? -15.190 4.805 2.385 1.00 83.12 92 HIS A CA 1
ATOM 708 C C . HIS A 1 92 ? -14.046 5.810 2.168 1.00 83.12 92 HIS A C 1
ATOM 710 O O . HIS A 1 92 ? -14.311 7.003 2.133 1.00 83.12 92 HIS A O 1
ATOM 716 N N . VAL A 1 93 ? -12.807 5.328 2.031 1.00 88.44 93 VAL A N 1
ATOM 717 C CA . VAL A 1 93 ? -11.585 6.114 1.791 1.00 88.44 93 VAL A CA 1
ATOM 718 C C . VAL A 1 93 ? -10.716 5.402 0.745 1.00 88.44 93 VAL A C 1
ATOM 720 O O . VAL A 1 93 ? -9.704 4.783 1.082 1.00 88.44 93 VAL A O 1
ATOM 723 N N . PRO A 1 94 ? -11.154 5.359 -0.523 1.00 89.75 94 PRO A N 1
ATOM 724 C CA . PRO A 1 94 ? -10.546 4.500 -1.534 1.00 89.75 94 PRO A CA 1
ATOM 725 C C . PRO A 1 94 ? -9.074 4.831 -1.827 1.00 89.75 94 PRO A C 1
ATOM 727 O O . PRO A 1 94 ? -8.289 3.898 -2.042 1.00 89.75 94 PRO A O 1
ATOM 730 N N . ALA A 1 95 ? -8.664 6.105 -1.799 1.00 89.44 95 ALA A N 1
ATOM 731 C CA . ALA A 1 95 ? -7.275 6.483 -2.056 1.00 89.44 95 ALA A CA 1
ATOM 732 C C . ALA A 1 95 ? -6.358 5.971 -0.935 1.00 89.44 95 ALA A C 1
ATOM 734 O O . ALA A 1 95 ? -5.363 5.288 -1.193 1.00 89.44 95 ALA A O 1
ATOM 735 N N . ILE A 1 96 ? -6.745 6.198 0.324 1.00 89.25 96 ILE A N 1
ATOM 736 C CA . ILE A 1 96 ? -5.984 5.711 1.484 1.00 89.25 96 ILE A CA 1
ATOM 737 C C . ILE A 1 96 ? -6.036 4.186 1.596 1.00 89.25 96 ILE A C 1
ATOM 739 O O . ILE A 1 96 ? -5.014 3.558 1.861 1.00 89.25 96 ILE A O 1
ATOM 743 N N . ALA A 1 97 ? -7.186 3.556 1.360 1.00 89.62 97 ALA A N 1
ATOM 744 C CA . ALA A 1 97 ? -7.316 2.105 1.458 1.00 89.62 97 ALA A CA 1
ATOM 745 C C . ALA A 1 97 ? -6.386 1.376 0.478 1.00 89.62 97 ALA A C 1
ATOM 747 O O . ALA A 1 97 ? -5.775 0.372 0.848 1.00 89.62 97 ALA A O 1
ATOM 748 N N . THR A 1 98 ? -6.219 1.906 -0.736 1.00 89.75 98 THR A N 1
ATOM 749 C CA . THR A 1 98 ? -5.303 1.347 -1.743 1.00 89.75 98 THR A CA 1
ATOM 750 C C . THR A 1 98 ? -3.848 1.416 -1.275 1.00 89.75 98 THR A C 1
ATOM 752 O O . THR A 1 98 ? -3.109 0.429 -1.354 1.00 89.75 98 THR A O 1
ATOM 755 N N . ILE A 1 99 ? -3.442 2.559 -0.716 1.00 90.38 99 ILE A N 1
ATOM 756 C CA . ILE A 1 99 ? -2.112 2.753 -0.125 1.00 90.38 99 ILE A CA 1
ATOM 757 C C . ILE A 1 99 ? -1.901 1.768 1.026 1.00 90.38 99 ILE A C 1
ATOM 759 O O . ILE A 1 99 ? -0.893 1.061 1.066 1.00 90.38 99 ILE A O 1
ATOM 763 N N . VAL A 1 100 ? -2.868 1.661 1.936 1.00 88.81 100 VAL A N 1
ATOM 764 C CA . VAL A 1 100 ? -2.736 0.818 3.124 1.00 88.81 100 VAL A CA 1
ATOM 765 C C . VAL A 1 100 ? -2.678 -0.665 2.770 1.00 88.81 100 VAL A C 1
ATOM 767 O O . VAL A 1 100 ? -1.859 -1.383 3.336 1.00 88.81 100 VAL A O 1
ATOM 770 N N . GLN A 1 101 ? -3.463 -1.141 1.802 1.00 86.06 101 GLN A N 1
ATOM 771 C CA . GLN A 1 101 ? -3.367 -2.530 1.342 1.00 86.06 101 GLN A CA 1
ATOM 772 C C . GLN A 1 101 ? -1.966 -2.858 0.813 1.00 86.06 101 GLN A C 1
ATOM 774 O O . GLN A 1 101 ? -1.412 -3.908 1.144 1.00 86.06 101 GLN A O 1
ATOM 779 N N . ARG A 1 102 ? -1.351 -1.940 0.058 1.00 87.06 102 ARG A N 1
ATOM 780 C CA . ARG A 1 102 ? 0.024 -2.106 -0.433 1.00 87.06 102 ARG A CA 1
ATOM 781 C C . ARG A 1 102 ? 1.031 -2.097 0.707 1.00 87.06 102 ARG A C 1
ATOM 783 O O . ARG A 1 102 ? 1.884 -2.977 0.746 1.00 87.06 102 ARG A O 1
ATOM 790 N N . VAL A 1 103 ? 0.908 -1.176 1.661 1.00 87.31 103 VAL A N 1
ATOM 791 C CA . VAL A 1 103 ? 1.774 -1.137 2.852 1.00 87.31 103 VAL A CA 1
ATOM 792 C C . VAL A 1 103 ? 1.658 -2.433 3.659 1.00 87.31 103 VAL A C 1
ATOM 794 O O . VAL A 1 103 ? 2.673 -3.022 4.010 1.00 87.31 103 VAL A O 1
ATOM 797 N N . LEU A 1 104 ? 0.442 -2.931 3.898 1.00 85.69 104 LEU A N 1
ATOM 798 C CA . LEU A 1 104 ? 0.206 -4.179 4.634 1.00 85.69 104 LEU A CA 1
ATOM 799 C C . LEU A 1 104 ? 0.698 -5.423 3.880 1.00 85.69 104 LEU A C 1
ATOM 801 O O . LEU A 1 104 ? 0.993 -6.437 4.509 1.00 85.69 104 LEU A O 1
ATOM 805 N N . SER A 1 105 ? 0.793 -5.353 2.550 1.00 83.94 105 SER A N 1
ATOM 806 C CA . SER A 1 105 ? 1.383 -6.415 1.727 1.00 83.94 105 SER A CA 1
ATOM 807 C C . SER A 1 105 ? 2.916 -6.405 1.725 1.00 83.94 105 SER A C 1
ATOM 809 O O . SER A 1 105 ? 3.532 -7.395 1.327 1.00 83.94 105 SER A O 1
ATOM 811 N N . GLN A 1 106 ? 3.548 -5.309 2.161 1.00 80.44 106 GLN A N 1
ATOM 812 C CA . GLN A 1 106 ? 5.001 -5.225 2.212 1.00 80.44 106 GLN A CA 1
ATOM 813 C C . GLN A 1 106 ? 5.536 -5.978 3.435 1.00 80.44 106 GLN A C 1
ATOM 815 O O . GLN A 1 106 ? 5.024 -5.818 4.546 1.00 80.44 106 GLN A O 1
ATOM 820 N N . PRO A 1 107 ? 6.593 -6.791 3.272 1.00 69.00 107 PRO A N 1
ATOM 821 C CA . PRO A 1 107 ? 7.250 -7.410 4.408 1.00 69.00 107 PRO A CA 1
ATOM 822 C C . PRO A 1 107 ? 7.854 -6.316 5.298 1.00 69.00 107 PRO A C 1
ATOM 824 O O . PRO A 1 107 ? 8.741 -5.578 4.882 1.00 69.00 107 PRO A O 1
ATOM 827 N N . 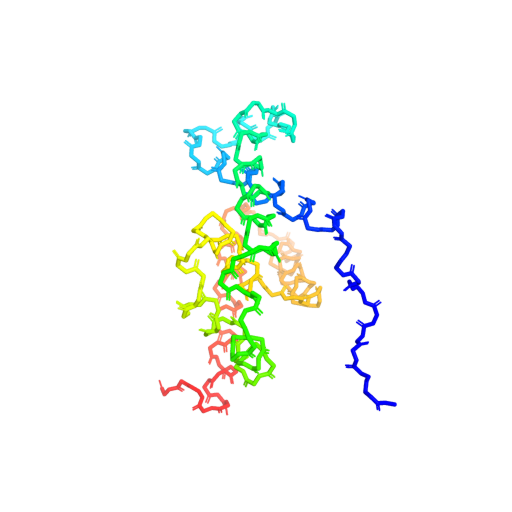VAL A 1 108 ? 7.380 -6.233 6.542 1.00 66.38 108 VAL A N 1
ATOM 828 C CA . VAL A 1 108 ? 7.770 -5.199 7.524 1.00 66.38 108 VAL A CA 1
ATOM 829 C C . VAL A 1 108 ? 9.201 -5.403 8.051 1.00 66.38 108 VAL A C 1
ATOM 831 O O . VAL A 1 108 ? 9.754 -4.555 8.746 1.00 66.38 108 VAL A O 1
ATOM 834 N N . TRP A 1 109 ? 9.837 -6.532 7.731 1.00 69.69 109 TRP A N 1
ATOM 835 C CA . TRP A 1 109 ? 11.127 -6.898 8.304 1.00 69.69 109 TRP A CA 1
ATOM 836 C C . TRP A 1 109 ? 12.282 -6.595 7.357 1.00 69.69 109 TRP A C 1
ATOM 838 O O . TRP A 1 109 ? 12.410 -7.222 6.305 1.00 69.69 109 TRP A O 1
ATOM 848 N N . ALA A 1 110 ? 13.188 -5.714 7.793 1.00 72.31 110 ALA A N 1
ATOM 849 C CA . ALA A 1 110 ? 14.483 -5.498 7.148 1.00 72.31 110 ALA A CA 1
ATOM 850 C C . ALA A 1 110 ? 15.235 -6.823 6.930 1.00 72.31 110 ALA A C 1
ATOM 852 O O . ALA A 1 110 ? 15.803 -7.033 5.867 1.00 72.31 110 ALA A O 1
ATOM 853 N N . SER A 1 111 ? 15.110 -7.776 7.861 1.00 75.75 111 SER A N 1
ATOM 854 C CA . SER A 1 111 ? 15.695 -9.115 7.729 1.00 75.75 111 SER A CA 1
ATOM 855 C C . SER A 1 111 ? 15.155 -9.916 6.537 1.00 75.75 111 SER A C 1
ATOM 857 O O . SER A 1 111 ? 15.851 -10.777 6.004 1.00 75.75 111 SER A O 1
ATOM 859 N N . ALA A 1 112 ? 13.922 -9.664 6.082 1.00 75.75 112 ALA A N 1
ATOM 860 C CA . ALA A 1 112 ? 13.411 -10.268 4.855 1.00 75.75 112 ALA A CA 1
ATOM 861 C C . ALA A 1 112 ? 14.093 -9.664 3.620 1.00 75.75 112 ALA A C 1
ATOM 863 O O . ALA A 1 112 ? 14.498 -10.408 2.732 1.00 75.75 112 ALA A O 1
ATOM 864 N N . ALA A 1 113 ? 14.285 -8.342 3.596 1.00 81.69 113 ALA A N 1
ATOM 865 C CA . ALA A 1 113 ? 15.028 -7.679 2.528 1.00 81.69 113 ALA A CA 1
ATOM 866 C C . ALA A 1 113 ? 16.508 -8.099 2.519 1.00 81.69 113 ALA A C 1
ATOM 868 O O . ALA A 1 113 ? 17.038 -8.424 1.463 1.00 81.69 113 ALA A O 1
ATOM 869 N N . GLU A 1 114 ? 17.161 -8.161 3.681 1.00 85.50 114 GLU A N 1
ATOM 870 C CA . GLU A 1 114 ? 18.550 -8.614 3.829 1.00 85.50 114 GLU A CA 1
ATOM 871 C C . GLU A 1 114 ? 18.746 -10.046 3.328 1.00 85.50 114 GLU A C 1
ATOM 873 O O . GLU A 1 114 ? 19.722 -10.317 2.632 1.00 85.50 114 GLU A O 1
ATOM 878 N N . ARG A 1 115 ? 17.799 -10.957 3.605 1.00 84.81 115 ARG A N 1
ATOM 879 C CA . ARG A 1 115 ? 17.820 -12.308 3.024 1.00 84.81 115 ARG A CA 1
ATOM 880 C C . ARG A 1 115 ? 17.766 -12.254 1.500 1.00 84.81 115 ARG A C 1
ATOM 882 O O . ARG A 1 115 ? 18.629 -12.846 0.862 1.00 84.81 115 ARG A O 1
ATOM 889 N N . ASN A 1 116 ? 16.830 -11.500 0.923 1.00 86.12 116 ASN A N 1
ATOM 890 C CA . ASN A 1 116 ? 16.713 -11.373 -0.533 1.00 86.12 116 ASN A CA 1
ATOM 891 C C . ASN A 1 116 ? 18.002 -10.815 -1.159 1.00 86.12 116 ASN A C 1
ATOM 893 O O . ASN A 1 116 ? 18.466 -11.331 -2.173 1.00 86.12 116 ASN A O 1
ATOM 897 N N . TRP A 1 117 ? 18.611 -9.804 -0.533 1.00 88.25 117 TRP A N 1
ATOM 898 C CA . TRP A 1 117 ? 19.882 -9.227 -0.976 1.00 88.25 117 TRP A CA 1
ATOM 899 C C . TRP A 1 117 ? 21.063 -10.186 -0.818 1.00 88.25 117 TRP A C 1
ATOM 901 O O . TRP A 1 117 ? 21.945 -10.210 -1.674 1.00 88.25 117 TRP A O 1
ATOM 911 N N . SER A 1 118 ? 21.076 -11.010 0.230 1.00 88.81 118 SER A N 1
ATOM 912 C CA . SER A 1 118 ? 22.091 -12.049 0.414 1.00 88.81 118 SER A CA 1
ATOM 913 C C . SER A 1 118 ? 22.010 -13.106 -0.690 1.00 88.81 118 SER A C 1
ATOM 915 O O . SER A 1 118 ? 23.030 -13.402 -1.310 1.00 88.81 118 SER A O 1
ATOM 917 N N . ILE A 1 119 ? 20.805 -13.593 -1.016 1.00 88.94 119 ILE A N 1
ATOM 918 C CA . ILE A 1 119 ? 20.581 -14.530 -2.130 1.00 88.94 119 ILE A CA 1
ATOM 919 C C . ILE A 1 119 ? 20.969 -13.890 -3.467 1.00 88.94 119 ILE A C 1
ATOM 921 O O . ILE A 1 119 ? 21.643 -14.516 -4.284 1.00 88.94 119 ILE A O 1
ATOM 925 N N . TYR A 1 120 ? 20.592 -12.627 -3.687 1.00 89.38 120 TYR A N 1
ATOM 926 C CA . TYR A 1 120 ? 21.001 -11.878 -4.876 1.00 89.38 120 TYR A CA 1
ATOM 927 C C . TYR A 1 120 ? 22.524 -11.846 -5.017 1.00 89.38 120 TYR A C 1
ATOM 929 O O . TYR A 1 120 ? 23.062 -12.145 -6.084 1.00 89.38 120 TYR A O 1
ATOM 937 N N . GLY A 1 121 ? 23.210 -11.519 -3.918 1.00 88.06 121 GLY A N 1
ATOM 938 C CA . GLY A 1 121 ? 24.658 -11.573 -3.816 1.00 88.06 121 GLY A CA 1
ATOM 939 C C . GLY A 1 121 ? 25.176 -12.952 -4.199 1.00 88.06 121 GLY A C 1
ATOM 940 O O . GLY A 1 121 ? 25.983 -13.046 -5.111 1.00 88.06 121 GLY A O 1
ATOM 941 N N . GLN A 1 122 ? 24.682 -14.025 -3.583 1.00 87.00 122 GLN A N 1
ATOM 942 C CA . GLN A 1 122 ? 25.117 -15.395 -3.883 1.00 87.00 122 GLN A CA 1
ATOM 943 C C . GLN A 1 122 ? 24.979 -15.756 -5.371 1.00 87.00 122 GLN A C 1
ATOM 945 O O . GLN A 1 122 ? 25.915 -16.293 -5.954 1.00 87.00 122 GLN A O 1
ATOM 950 N N . ILE A 1 123 ? 23.863 -15.400 -6.017 1.00 86.56 123 ILE A N 1
ATOM 951 C CA . ILE A 1 123 ? 23.629 -15.675 -7.448 1.00 86.56 123 ILE A CA 1
ATOM 952 C C . ILE A 1 123 ? 24.616 -14.912 -8.353 1.00 86.56 123 ILE A C 1
ATOM 954 O O . ILE A 1 123 ? 24.919 -15.364 -9.463 1.00 86.56 123 ILE A O 1
ATOM 958 N N . LYS A 1 124 ? 25.088 -13.742 -7.906 1.00 83.88 124 LYS A N 1
ATOM 959 C CA . LYS A 1 124 ? 26.028 -12.876 -8.636 1.00 83.88 124 LYS A CA 1
ATOM 960 C C . LYS A 1 124 ? 27.502 -13.140 -8.317 1.00 83.88 124 LYS A C 1
ATOM 962 O O . LYS A 1 124 ? 28.320 -12.966 -9.212 1.00 83.88 124 LYS A O 1
ATOM 967 N N . PHE A 1 125 ? 27.825 -13.509 -7.078 1.00 74.00 125 PHE A N 1
ATOM 968 C CA . PHE A 1 125 ? 29.184 -13.757 -6.584 1.00 74.00 125 PHE A CA 1
ATOM 969 C C . PHE A 1 125 ? 29.732 -15.122 -7.002 1.00 74.00 125 PHE A C 1
ATOM 971 O O . PHE A 1 125 ? 30.936 -15.328 -6.913 1.00 74.00 125 PHE A O 1
ATOM 978 N N . ASP A 1 126 ? 28.890 -16.049 -7.467 1.00 67.69 126 ASP A N 1
ATOM 979 C CA . ASP A 1 126 ? 29.382 -17.264 -8.115 1.00 67.69 126 ASP A CA 1
ATOM 980 C C . ASP A 1 126 ? 30.031 -16.852 -9.457 1.00 67.69 126 ASP A C 1
ATOM 982 O O . ASP A 1 126 ? 29.348 -16.602 -10.454 1.00 67.69 126 ASP A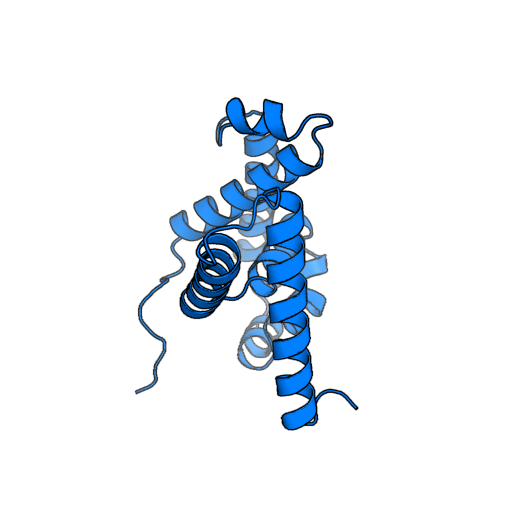 O 1
ATOM 986 N N . ASP A 1 127 ? 31.355 -16.654 -9.410 1.00 54.47 127 ASP A N 1
ATOM 987 C CA . ASP A 1 127 ? 32.245 -15.744 -10.170 1.00 54.47 127 ASP A CA 1
ATOM 988 C C . ASP A 1 127 ? 32.259 -15.845 -11.720 1.00 54.47 127 ASP A C 1
ATOM 990 O O . ASP A 1 127 ? 33.195 -15.410 -12.395 1.00 54.47 127 ASP A O 1
ATOM 994 N N . ARG A 1 128 ? 31.241 -16.436 -12.350 1.00 58.75 128 ARG A N 1
ATOM 995 C CA . ARG A 1 128 ? 31.135 -16.611 -13.814 1.00 58.75 128 ARG A CA 1
ATOM 996 C C . ARG A 1 128 ? 29.757 -16.291 -14.382 1.00 58.75 128 ARG A C 1
ATOM 998 O O . ARG A 1 128 ? 29.534 -16.442 -15.586 1.00 58.75 128 ARG A O 1
ATOM 1005 N N . ASN A 1 129 ? 28.825 -15.839 -13.550 1.00 65.00 129 ASN A N 1
ATOM 1006 C CA . ASN A 1 129 ? 27.440 -15.697 -13.957 1.00 65.00 129 ASN A CA 1
ATOM 1007 C C . ASN A 1 129 ? 27.169 -14.312 -14.571 1.00 65.00 129 ASN A C 1
ATOM 1009 O O . ASN A 1 129 ? 26.766 -13.368 -13.893 1.00 65.00 129 ASN A O 1
ATOM 1013 N N . ARG A 1 130 ? 27.348 -14.178 -15.894 1.00 74.06 130 ARG A N 1
ATOM 1014 C CA . ARG A 1 130 ? 26.968 -12.969 -16.665 1.00 74.06 130 ARG A CA 1
ATOM 1015 C C . ARG A 1 130 ? 25.444 -12.841 -16.832 1.00 74.06 130 ARG A C 1
ATOM 1017 O O . ARG A 1 130 ? 24.968 -12.429 -17.888 1.00 74.06 130 ARG A O 1
ATOM 1024 N N . LEU A 1 131 ? 24.661 -13.218 -15.820 1.00 82.19 131 LEU A N 1
ATOM 1025 C CA . LEU A 1 131 ? 23.215 -13.023 -15.855 1.00 82.19 131 LEU A CA 1
ATOM 1026 C C . LEU A 1 131 ? 22.913 -11.531 -15.858 1.00 82.19 131 LEU A C 1
ATOM 1028 O O . LEU A 1 131 ? 23.475 -10.773 -15.067 1.00 82.19 131 LEU A O 1
ATOM 1032 N N . GLY A 1 132 ? 21.987 -11.111 -16.715 1.00 85.56 132 GLY A N 1
ATOM 1033 C CA . GLY A 1 132 ? 21.403 -9.778 -16.622 1.00 85.56 132 GLY A CA 1
ATOM 1034 C C . GLY A 1 132 ? 20.671 -9.596 -15.290 1.00 85.56 132 GLY A C 1
ATOM 1035 O O . GLY A 1 132 ? 20.216 -10.571 -14.690 1.00 85.56 132 GLY A O 1
ATOM 1036 N N . HIS A 1 133 ? 20.549 -8.351 -14.824 1.00 86.44 133 HIS A N 1
ATOM 1037 C CA . HIS A 1 133 ? 19.811 -8.032 -13.595 1.00 86.44 133 HIS A CA 1
ATOM 1038 C C . HIS A 1 133 ? 18.383 -8.594 -13.623 1.00 86.44 133 HIS A C 1
ATOM 1040 O O . HIS A 1 133 ? 17.984 -9.250 -12.671 1.00 86.44 133 HIS A O 1
ATOM 1046 N N . GLU A 1 134 ? 17.692 -8.493 -14.762 1.00 87.31 134 GLU A N 1
ATOM 1047 C CA . GLU A 1 134 ? 16.326 -9.010 -14.932 1.00 87.31 134 GLU A CA 1
ATOM 1048 C C . GLU A 1 134 ? 16.199 -10.522 -14.681 1.00 87.31 134 GLU A C 1
ATOM 1050 O O . GLU A 1 134 ? 15.173 -10.995 -14.193 1.00 87.31 134 GLU A O 1
ATOM 1055 N N . VAL A 1 135 ? 17.230 -11.303 -15.020 1.00 88.62 135 VAL A N 1
ATOM 1056 C CA . VAL A 1 135 ? 17.226 -12.755 -14.788 1.00 88.62 135 VAL A CA 1
ATOM 1057 C C . VAL A 1 135 ? 17.513 -13.052 -13.322 1.00 88.62 135 VAL A C 1
ATOM 1059 O O . VAL A 1 135 ? 16.853 -13.898 -12.725 1.00 88.62 135 VAL A O 1
ATOM 1062 N N . THR A 1 136 ? 18.463 -12.333 -12.722 1.00 89.94 136 THR A N 1
ATOM 1063 C CA . THR A 1 136 ? 18.769 -12.470 -11.295 1.00 89.94 136 THR A CA 1
ATOM 1064 C C . THR A 1 136 ? 17.566 -12.099 -10.425 1.00 89.94 136 THR A C 1
ATOM 1066 O O . THR A 1 136 ? 17.254 -12.842 -9.500 1.00 89.94 136 THR A O 1
ATOM 1069 N N . ASP A 1 137 ? 16.836 -11.032 -10.757 1.00 89.06 137 ASP A N 1
ATOM 1070 C CA . ASP A 1 137 ? 15.630 -10.614 -10.030 1.00 89.06 137 ASP A CA 1
ATOM 1071 C C . ASP A 1 137 ? 14.561 -11.717 -10.034 1.00 89.06 137 ASP A C 1
ATOM 1073 O O . ASP A 1 137 ? 14.000 -12.061 -8.991 1.00 89.06 137 ASP A O 1
ATOM 1077 N N . LYS A 1 138 ? 14.330 -12.343 -11.197 1.00 91.25 138 LYS A N 1
ATOM 1078 C CA . LYS A 1 138 ? 13.407 -13.482 -11.328 1.00 91.25 138 LYS A CA 1
ATOM 1079 C C . LYS A 1 138 ? 13.859 -14.685 -10.503 1.00 91.25 138 LYS A C 1
ATOM 1081 O O . LYS A 1 138 ? 13.026 -15.339 -9.885 1.00 91.25 138 LYS A O 1
ATOM 1086 N N . LEU A 1 139 ? 15.159 -14.977 -10.472 1.00 91.38 139 LEU A N 1
ATOM 1087 C CA . LEU A 1 139 ? 15.699 -16.087 -9.684 1.00 91.38 139 LEU A CA 1
ATOM 1088 C C . LEU A 1 139 ? 15.519 -15.862 -8.182 1.00 91.38 139 LEU A C 1
ATOM 1090 O O . LEU A 1 139 ? 15.064 -16.772 -7.493 1.00 91.38 139 LEU A O 1
ATOM 1094 N N . VAL A 1 140 ? 15.806 -14.654 -7.687 1.00 90.62 140 VAL A N 1
ATOM 1095 C CA . VAL A 1 140 ? 15.568 -14.296 -6.280 1.00 90.62 140 VAL A CA 1
ATOM 1096 C C . VAL A 1 140 ? 14.083 -14.410 -5.940 1.00 90.62 140 VAL A C 1
ATOM 1098 O O . VAL A 1 140 ? 13.731 -14.996 -4.916 1.00 90.62 140 VAL A O 1
ATOM 1101 N N . TYR A 1 141 ? 13.203 -13.921 -6.818 1.00 89.56 141 TYR A N 1
ATOM 1102 C CA . TYR A 1 141 ? 11.759 -14.041 -6.633 1.00 89.56 141 TYR A CA 1
ATOM 1103 C C . TYR A 1 141 ? 11.300 -15.503 -6.553 1.00 89.56 141 TYR A C 1
ATOM 1105 O O . TYR A 1 141 ? 10.579 -15.873 -5.623 1.00 89.56 141 TYR A O 1
ATOM 1113 N N . CYS A 1 142 ? 11.733 -16.349 -7.493 1.00 92.25 142 CYS A N 1
ATOM 1114 C CA . CYS A 1 142 ? 11.416 -17.775 -7.482 1.00 92.25 142 CYS A CA 1
ATOM 1115 C C . CYS A 1 142 ? 11.936 -18.446 -6.206 1.00 92.25 142 CYS A C 1
ATOM 1117 O O . CYS A 1 142 ? 11.181 -19.168 -5.559 1.00 92.25 142 CYS A O 1
ATOM 1119 N N . HIS A 1 143 ? 13.185 -18.172 -5.818 1.00 91.94 143 HIS A N 1
ATOM 1120 C CA . HIS A 1 143 ? 13.797 -18.721 -4.610 1.00 91.94 143 HIS A CA 1
ATOM 1121 C C . HIS A 1 143 ? 12.966 -18.410 -3.358 1.00 91.94 143 HIS A C 1
ATOM 1123 O O . HIS A 1 143 ? 12.567 -19.321 -2.633 1.00 91.94 143 HIS A O 1
ATOM 1129 N N . GLU A 1 144 ? 12.642 -17.137 -3.123 1.00 89.19 144 GLU A N 1
ATOM 1130 C CA . GLU A 1 144 ? 11.871 -16.741 -1.941 1.00 89.19 144 GLU A CA 1
ATOM 1131 C C . GLU A 1 144 ? 10.427 -17.234 -1.983 1.00 89.19 144 GLU A C 1
ATOM 1133 O O . GLU A 1 144 ? 9.881 -17.617 -0.950 1.00 89.19 144 GLU A O 1
ATOM 1138 N N . THR A 1 145 ? 9.809 -17.279 -3.164 1.00 90.19 145 THR A N 1
ATOM 1139 C CA . THR A 1 145 ? 8.444 -17.797 -3.316 1.00 90.19 145 THR A CA 1
ATOM 1140 C C . THR A 1 145 ? 8.378 -19.286 -2.980 1.00 90.19 145 THR A C 1
ATOM 1142 O O . THR A 1 145 ? 7.479 -19.712 -2.254 1.00 90.19 145 THR A O 1
ATOM 1145 N N . ILE A 1 146 ? 9.343 -20.077 -3.462 1.00 92.81 146 ILE A N 1
ATOM 1146 C CA . ILE A 1 146 ? 9.462 -21.505 -3.137 1.00 92.81 146 ILE A CA 1
ATOM 1147 C C . ILE A 1 146 ? 9.700 -21.672 -1.633 1.00 92.81 146 ILE A C 1
ATOM 1149 O O . ILE A 1 146 ? 8.958 -22.399 -0.976 1.00 92.81 146 ILE A O 1
ATOM 1153 N N . HIS A 1 147 ? 10.661 -20.940 -1.064 1.00 89.88 147 HIS A N 1
ATOM 1154 C CA . HIS A 1 147 ? 10.988 -21.010 0.365 1.00 89.88 147 HIS A CA 1
ATOM 1155 C C . HIS A 1 147 ? 9.801 -20.655 1.266 1.00 89.88 147 HIS A C 1
ATOM 1157 O O . HIS A 1 147 ? 9.532 -21.324 2.268 1.00 89.88 147 HIS A O 1
ATOM 1163 N N . LEU A 1 148 ? 9.057 -19.604 0.914 1.00 88.44 148 LEU A N 1
ATOM 1164 C CA . LEU A 1 148 ? 7.851 -19.211 1.633 1.00 88.44 148 LEU A CA 1
ATOM 1165 C C . LEU A 1 148 ? 6.775 -20.294 1.522 1.00 88.44 148 LEU A C 1
ATOM 1167 O O . LEU A 1 148 ? 6.175 -20.657 2.533 1.00 88.44 148 LEU A O 1
ATOM 1171 N N . ARG A 1 149 ? 6.559 -20.847 0.325 1.00 90.62 149 ARG A N 1
ATOM 1172 C CA . ARG A 1 149 ? 5.589 -21.924 0.106 1.00 90.62 149 ARG A CA 1
ATOM 1173 C C . ARG A 1 149 ? 5.917 -23.158 0.942 1.00 90.62 149 ARG A C 1
ATOM 1175 O O . ARG A 1 149 ? 5.022 -23.687 1.592 1.00 90.62 149 ARG A O 1
ATOM 1182 N N . GLU A 1 150 ? 7.177 -23.578 0.990 1.00 92.44 150 GLU A N 1
ATOM 1183 C CA . GLU A 1 150 ? 7.605 -24.712 1.815 1.00 92.44 150 GLU A CA 1
ATOM 1184 C C . GLU A 1 150 ? 7.366 -24.469 3.307 1.00 92.44 150 GLU A C 1
ATOM 1186 O O . GLU A 1 150 ? 6.917 -25.364 4.021 1.00 92.44 150 GLU A O 1
ATOM 1191 N N . LYS A 1 151 ? 7.643 -23.255 3.800 1.00 89.69 151 LYS A N 1
ATOM 1192 C CA . LYS A 1 151 ? 7.348 -22.883 5.191 1.00 89.69 151 LYS A CA 1
ATOM 1193 C C . LYS A 1 151 ? 5.856 -22.945 5.486 1.00 89.69 151 LYS A C 1
ATOM 1195 O O . LYS A 1 151 ? 5.468 -23.451 6.535 1.00 89.69 151 LYS A O 1
ATOM 1200 N N . LEU A 1 152 ? 5.033 -22.447 4.568 1.00 91.75 152 LEU A N 1
ATOM 1201 C CA . LEU A 1 152 ? 3.581 -22.470 4.708 1.00 91.75 152 LEU A CA 1
ATOM 1202 C C . LEU A 1 152 ? 3.027 -23.901 4.655 1.00 91.75 152 LEU A C 1
ATOM 1204 O O . LEU A 1 152 ? 2.156 -24.224 5.456 1.00 91.75 152 LEU A O 1
ATOM 1208 N N . GLN A 1 153 ? 3.573 -24.770 3.799 1.00 92.25 153 GLN A N 1
ATOM 1209 C CA . GLN A 1 153 ? 3.240 -26.200 3.762 1.00 92.25 153 GLN A CA 1
ATOM 1210 C C . GLN A 1 153 ? 3.641 -26.911 5.060 1.00 92.25 153 GLN A C 1
ATOM 1212 O O . GLN A 1 153 ? 2.823 -27.597 5.665 1.00 92.25 153 GLN A O 1
ATOM 1217 N N . LYS A 1 154 ? 4.869 -26.692 5.553 1.00 91.25 154 LYS A N 1
ATOM 1218 C CA . LYS A 1 154 ? 5.341 -27.249 6.837 1.00 91.25 154 LYS A CA 1
ATOM 1219 C C . LYS A 1 154 ? 4.489 -26.794 8.022 1.00 91.25 154 LYS A C 1
ATOM 1221 O O . LYS A 1 154 ? 4.305 -27.552 8.966 1.00 91.25 154 LYS A O 1
ATOM 1226 N N . ALA A 1 155 ? 3.980 -25.565 7.976 1.00 89.88 155 ALA A N 1
ATOM 1227 C CA . ALA A 1 155 ? 3.083 -25.018 8.987 1.00 89.88 155 ALA A CA 1
ATOM 1228 C C . ALA A 1 155 ? 1.602 -25.405 8.780 1.00 89.88 155 ALA A C 1
ATOM 1230 O O . ALA A 1 155 ? 0.769 -25.027 9.599 1.00 89.88 155 ALA A O 1
ATOM 1231 N N . GLY A 1 156 ? 1.266 -26.147 7.717 1.00 89.69 156 GLY A N 1
ATOM 1232 C CA . GLY A 1 156 ? -0.093 -26.622 7.437 1.00 89.69 156 GLY A CA 1
ATOM 1233 C C . GLY A 1 156 ? -1.054 -25.565 6.881 1.00 89.69 156 GLY A C 1
ATOM 1234 O O . GLY A 1 156 ? -2.261 -25.785 6.879 1.00 89.69 156 GLY A O 1
ATOM 1235 N N . TYR A 1 157 ? -0.554 -24.417 6.413 1.00 81.62 157 TYR A N 1
ATOM 1236 C CA . TYR A 1 157 ? -1.387 -23.353 5.831 1.00 81.62 157 TYR A CA 1
ATOM 1237 C C . TYR A 1 157 ? -1.751 -23.596 4.362 1.00 81.62 157 TYR A C 1
ATOM 1239 O O . TYR A 1 157 ? -2.706 -23.008 3.860 1.00 81.62 157 TYR A O 1
ATOM 1247 N N . ILE A 1 158 ? -0.976 -24.423 3.660 1.00 77.25 158 ILE A N 1
ATOM 1248 C CA . ILE A 1 158 ? -1.180 -24.765 2.250 1.00 77.25 158 ILE A CA 1
ATOM 1249 C C . ILE A 1 158 ? -1.075 -26.287 2.134 1.00 77.25 158 ILE A C 1
ATOM 1251 O O . ILE A 1 158 ? -0.085 -26.852 2.599 1.00 77.25 158 ILE A O 1
ATOM 1255 N N . ASN A 1 159 ? -2.085 -26.918 1.528 1.00 64.62 159 ASN A N 1
ATOM 1256 C CA . ASN A 1 159 ? -2.084 -28.347 1.193 1.00 64.62 159 ASN A CA 1
ATOM 1257 C C . ASN A 1 159 ? -1.340 -28.610 -0.121 1.00 64.62 159 ASN A C 1
ATOM 1259 O O . ASN A 1 159 ? -1.468 -27.779 -1.053 1.00 64.62 159 ASN A O 1
#

pLDDT: mean 82.58, std 13.78, range [29.3, 93.06]

Foldseek 3Di:
DDDPDPDDPPDVVVVLVLLLVVLQVVVLVPDPCSVVCVVVDDSPPPSSVVLSVLLVVLVVVCVPPRPCVDPVLVVCCVVDDPLVSLVVRVVSRVSNSVSVNVVVPDDPDPVVVVVLVVQLCVCPVPPPDPDDPVVSVVVSVVVVVVVVVVVCVVVVNHD

InterPro domains:
  IPR008906 HAT, C-terminal dimerisation domain [PF05699] (78-144)
  IPR012337 Ribonuclease H-like superfamily [SSF53098] (75-142)

Sequence (159 aa):
MPLFCACVQFTQEGLIIVVERMCLLDVLSESADAKVRLRTINVNDDDVQQRVAVAMDEYASATAEGIFTKPFILANAKTMPPASWWANYGKHVPAIATIVQRVLSQPVWASAAERNWSIYGQIKFDDRNRLGHEVTDKLVYCHETIHLREKLQKAGYIN

Radius of gyration: 19.72 Å; chains: 1; bounding box: 50×47×50 Å

Secondary structure (DSSP, 8-state):
-----SS----HHHHHHHHHHHHHHHHHHH-TTHHHHHHH--TT-HHHHHHHHHHHHHHHHHHHTSGGGSHHHHHHHHHS-HHHHHHHHGGGSHHHHHHHHHHHHS---HHHHHHHHHHHHHHHHSTT----HHHHHHHHHHHHHHHHHHHHHHTTS--